Protein AF-A0A2G9XXS4-F1 (afdb_monomer_lite)

pLDDT: mean 94.51, std 3.35, range [77.94, 98.19]

Structure (mmCIF, N/CA/C/O backbone):
data_AF-A0A2G9XXS4-F1
#
_entry.id   AF-A0A2G9XXS4-F1
#
loop_
_atom_site.group_PDB
_atom_site.id
_atom_site.type_symbol
_atom_site.label_atom_id
_atom_site.label_alt_id
_atom_site.label_comp_id
_atom_site.label_asym_id
_atom_site.label_entity_id
_atom_site.label_seq_id
_atom_s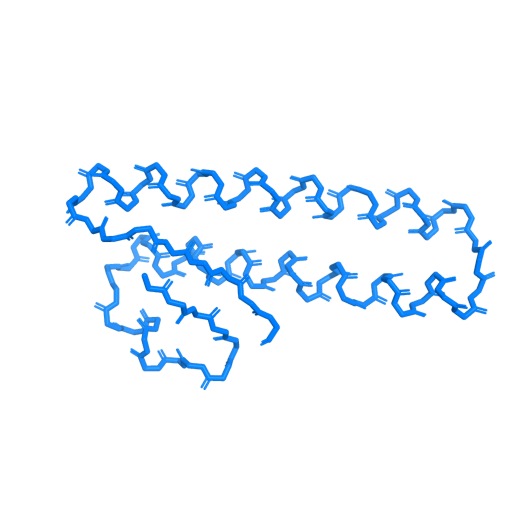ite.pdbx_PDB_ins_code
_atom_site.Cartn_x
_atom_site.Cartn_y
_atom_site.Cartn_z
_atom_site.occupancy
_atom_site.B_iso_or_equiv
_atom_site.auth_seq_id
_atom_site.auth_comp_id
_atom_site.auth_asym_id
_atom_site.auth_atom_id
_atom_site.pdbx_PDB_model_num
ATOM 1 N N . MET A 1 1 ? -6.171 -8.257 9.424 1.00 89.12 1 MET A N 1
ATOM 2 C CA . MET A 1 1 ? -7.038 -8.285 8.218 1.00 89.12 1 MET A CA 1
ATOM 3 C C . MET A 1 1 ? -6.256 -8.154 6.900 1.00 89.12 1 MET A C 1
ATOM 5 O O . MET A 1 1 ? -5.423 -7.265 6.780 1.00 89.12 1 MET A O 1
ATOM 9 N N . ILE A 1 2 ? -6.532 -9.006 5.900 1.00 90.44 2 ILE A N 1
ATOM 10 C CA . ILE A 1 2 ? -5.983 -8.894 4.528 1.00 90.44 2 ILE A CA 1
ATOM 11 C C . ILE A 1 2 ? -7.005 -8.192 3.623 1.00 90.44 2 ILE A C 1
ATOM 13 O O . ILE A 1 2 ? -8.166 -8.621 3.584 1.00 90.44 2 ILE A O 1
ATOM 17 N N . ILE A 1 3 ? -6.562 -7.153 2.910 1.00 91.25 3 ILE A N 1
ATOM 18 C CA . ILE A 1 3 ? -7.368 -6.332 1.993 1.00 91.25 3 ILE A CA 1
ATOM 19 C C . ILE A 1 3 ? -6.678 -6.247 0.627 1.00 91.25 3 ILE A C 1
ATOM 21 O O . ILE A 1 3 ? -5.470 -6.019 0.559 1.00 91.25 3 ILE A O 1
ATOM 25 N N . SER A 1 4 ? -7.464 -6.376 -0.439 1.00 89.94 4 SER A N 1
ATOM 26 C CA . SER A 1 4 ? -7.066 -6.086 -1.822 1.00 89.94 4 SER A CA 1
ATOM 27 C C . SER A 1 4 ? -8.100 -5.185 -2.501 1.00 89.94 4 SER A C 1
ATOM 29 O O . SER A 1 4 ? -9.139 -4.857 -1.916 1.00 89.94 4 SER A O 1
ATOM 31 N N . GLU A 1 5 ? -7.837 -4.797 -3.750 1.00 83.44 5 GLU A N 1
ATOM 32 C CA . GLU A 1 5 ? -8.801 -4.052 -4.573 1.00 83.44 5 GLU A CA 1
ATOM 33 C C . GLU A 1 5 ? -10.100 -4.837 -4.843 1.00 83.44 5 GLU A C 1
ATOM 35 O O . GLU A 1 5 ? -11.138 -4.241 -5.119 1.00 83.44 5 GLU A O 1
ATOM 40 N N . PHE A 1 6 ? -10.069 -6.163 -4.675 1.00 87.06 6 PHE A N 1
ATOM 41 C CA . PHE A 1 6 ? -11.205 -7.067 -4.877 1.00 87.06 6 PHE A CA 1
ATOM 42 C C . PHE A 1 6 ? -12.019 -7.341 -3.608 1.00 87.06 6 PHE A C 1
ATOM 44 O O . PHE A 1 6 ? -12.930 -8.166 -3.634 1.00 87.06 6 PHE A O 1
ATOM 51 N N . THR A 1 7 ? -11.707 -6.675 -2.495 1.00 89.75 7 THR A N 1
ATOM 52 C CA . THR A 1 7 ? -12.454 -6.818 -1.234 1.00 89.75 7 THR A CA 1
ATOM 53 C C . THR A 1 7 ? -13.055 -5.487 -0.772 1.00 89.75 7 THR A C 1
ATOM 55 O O . THR A 1 7 ? -12.698 -5.009 0.311 1.00 89.75 7 THR A O 1
ATOM 58 N N . PRO A 1 8 ? -13.912 -4.831 -1.581 1.00 89.94 8 PRO A N 1
ATOM 59 C CA . PRO A 1 8 ? -14.494 -3.534 -1.232 1.00 89.94 8 PRO A CA 1
ATOM 60 C C . PRO A 1 8 ? -15.363 -3.608 0.030 1.00 89.94 8 PRO A C 1
ATOM 62 O O . PRO A 1 8 ? -15.332 -2.691 0.842 1.00 89.94 8 PRO A O 1
ATOM 65 N N . ASP A 1 9 ? -16.031 -4.738 0.258 1.00 93.00 9 ASP A N 1
ATOM 66 C CA . ASP A 1 9 ? -16.818 -5.047 1.454 1.00 93.00 9 ASP A CA 1
ATOM 67 C C . ASP A 1 9 ? -15.991 -4.915 2.745 1.00 93.00 9 ASP A C 1
ATOM 69 O O . ASP A 1 9 ? -16.416 -4.292 3.723 1.00 93.00 9 ASP A O 1
ATOM 73 N N . LYS A 1 10 ? -14.753 -5.425 2.736 1.00 92.38 10 LYS A N 1
ATOM 74 C CA . LYS A 1 10 ? -13.836 -5.292 3.875 1.00 92.38 10 LYS A CA 1
ATOM 75 C C . LYS A 1 10 ? -13.438 -3.844 4.101 1.00 92.38 10 LYS A C 1
ATOM 77 O O . LYS A 1 10 ? -13.304 -3.433 5.250 1.00 92.38 10 LYS A O 1
ATOM 82 N N . ILE A 1 11 ? -13.258 -3.073 3.031 1.00 92.88 11 ILE A N 1
ATOM 83 C CA . ILE A 1 11 ? -12.927 -1.649 3.130 1.00 92.88 11 ILE A CA 1
ATOM 84 C C . ILE A 1 11 ? -14.111 -0.899 3.740 1.00 92.88 11 ILE A C 1
ATOM 86 O O . ILE A 1 11 ? -13.930 -0.180 4.717 1.00 92.88 11 ILE A O 1
ATOM 90 N N . GLU A 1 12 ? -15.320 -1.112 3.229 1.00 93.00 12 GLU A N 1
ATOM 91 C CA . GLU A 1 12 ? -16.545 -0.451 3.692 1.00 93.00 12 GLU A CA 1
ATOM 92 C C . GLU A 1 12 ? -16.857 -0.730 5.168 1.00 93.00 12 GLU A C 1
ATOM 94 O O . GLU A 1 12 ? -17.380 0.145 5.859 1.00 93.00 12 GLU A O 1
ATOM 99 N N . SER A 1 13 ? -16.455 -1.896 5.683 1.00 93.50 13 SER A N 1
ATOM 100 C CA . SER A 1 13 ? -16.600 -2.246 7.102 1.00 93.50 13 SER A CA 1
ATOM 101 C C . SER A 1 13 ? -15.714 -1.428 8.059 1.00 93.50 13 SER A C 1
ATOM 103 O O . SER A 1 13 ? -15.944 -1.417 9.270 1.00 93.50 13 SER A O 1
ATOM 105 N N . LEU A 1 14 ? -14.692 -0.735 7.546 1.00 94.56 14 LEU A N 1
ATOM 106 C CA . LEU A 1 14 ? -13.744 0.030 8.358 1.00 94.56 14 LEU A CA 1
ATOM 107 C C . LEU A 1 14 ? -14.258 1.444 8.658 1.00 94.56 14 LEU A C 1
ATOM 109 O O . LEU A 1 14 ? -15.030 2.008 7.885 1.00 94.56 14 LEU A O 1
ATOM 113 N N . PRO A 1 15 ? -13.763 2.104 9.720 1.00 95.75 15 PRO A N 1
ATOM 114 C CA . PRO A 1 15 ? -14.029 3.522 9.941 1.00 95.75 15 PRO A CA 1
ATOM 115 C C . PRO A 1 15 ? -13.579 4.389 8.757 1.00 95.75 15 PRO A C 1
ATOM 117 O O . PRO A 1 15 ? -12.519 4.153 8.178 1.00 95.75 15 PRO A O 1
ATOM 120 N N . THR A 1 16 ? -14.327 5.448 8.436 1.00 95.44 16 THR A N 1
ATOM 121 C CA . THR A 1 16 ? -14.086 6.306 7.258 1.00 95.44 16 THR A CA 1
ATOM 122 C C . THR A 1 16 ? -12.661 6.865 7.166 1.00 95.44 16 THR A C 1
ATOM 124 O O . THR A 1 16 ? -12.115 7.025 6.075 1.00 95.44 16 THR A O 1
ATOM 127 N N . ASP A 1 17 ? -12.025 7.180 8.294 1.00 94.12 17 ASP A N 1
ATOM 128 C CA . ASP A 1 17 ? -10.637 7.642 8.305 1.00 94.12 17 ASP A CA 1
ATOM 129 C C . ASP A 1 17 ? -9.645 6.529 7.942 1.00 94.12 17 ASP A C 1
ATOM 131 O O . ASP A 1 17 ? -8.665 6.805 7.256 1.00 94.12 17 ASP A O 1
ATOM 135 N N . ILE A 1 18 ? -9.920 5.281 8.331 1.00 96.38 18 ILE A N 1
ATOM 136 C CA . ILE A 1 18 ? -9.143 4.106 7.919 1.00 96.38 18 ILE A CA 1
ATOM 137 C C . ILE A 1 18 ? -9.381 3.800 6.440 1.00 96.38 18 ILE A C 1
ATOM 139 O O . ILE A 1 18 ? -8.410 3.586 5.718 1.00 96.38 18 ILE A O 1
ATOM 143 N N . GLN A 1 19 ? -10.629 3.860 5.962 1.00 95.56 19 GLN A N 1
ATOM 144 C CA . GLN A 1 19 ? -10.961 3.642 4.547 1.00 95.56 19 GLN A CA 1
ATOM 145 C C . GLN A 1 19 ? -10.115 4.522 3.622 1.00 95.56 19 GLN A C 1
ATOM 147 O O . GLN A 1 19 ? -9.522 4.038 2.662 1.00 95.56 19 GLN A O 1
ATOM 152 N N . LYS A 1 20 ? -9.987 5.815 3.946 1.00 95.88 20 LYS A N 1
ATOM 153 C CA . LYS A 1 20 ? -9.160 6.758 3.174 1.00 95.88 20 LYS A CA 1
ATOM 154 C C . LYS A 1 20 ? -7.691 6.333 3.109 1.00 95.88 20 LYS A C 1
ATOM 156 O O . LYS A 1 20 ? -7.058 6.470 2.063 1.00 95.88 20 LYS A O 1
ATOM 161 N N . LEU A 1 21 ? -7.144 5.827 4.214 1.00 96.81 21 LEU A N 1
ATOM 162 C CA . LEU A 1 21 ? -5.763 5.343 4.271 1.00 96.81 21 LEU A CA 1
ATOM 163 C C . LEU A 1 21 ? -5.593 4.044 3.476 1.00 96.81 21 LEU A C 1
ATOM 165 O O . LEU A 1 21 ? -4.592 3.897 2.780 1.00 96.81 21 LEU A O 1
ATOM 169 N N . VAL A 1 22 ? -6.576 3.142 3.534 1.00 96.50 22 VAL A N 1
ATOM 170 C CA . VAL A 1 22 ? -6.603 1.902 2.746 1.00 96.50 22 VAL A CA 1
ATOM 171 C C . VAL A 1 22 ? -6.632 2.210 1.253 1.00 96.50 22 VAL A C 1
ATOM 173 O O . VAL A 1 22 ? -5.768 1.727 0.528 1.00 96.50 22 VAL A O 1
ATOM 176 N N . TRP A 1 23 ? -7.532 3.086 0.795 1.00 95.69 23 TRP A N 1
ATOM 177 C CA . TRP A 1 23 ? -7.587 3.506 -0.609 1.00 95.69 23 TRP A CA 1
ATOM 178 C C . TRP A 1 23 ? -6.279 4.139 -1.083 1.00 95.69 23 TRP A C 1
ATOM 180 O O . TRP A 1 23 ? -5.806 3.861 -2.184 1.00 95.69 23 TRP A O 1
ATOM 190 N N . ARG A 1 24 ? -5.642 4.951 -0.234 1.00 96.25 24 ARG A N 1
ATOM 191 C CA . ARG A 1 24 ? -4.341 5.544 -0.554 1.00 96.25 24 ARG A CA 1
ATOM 192 C C . ARG A 1 24 ? -3.219 4.503 -0.611 1.00 96.25 24 ARG A C 1
ATOM 194 O O . ARG A 1 24 ? -2.342 4.609 -1.465 1.00 96.25 24 ARG A O 1
ATOM 201 N N . ALA A 1 25 ? -3.244 3.496 0.259 1.00 96.94 25 ALA A N 1
ATOM 202 C CA . ALA A 1 25 ? -2.294 2.389 0.222 1.00 96.94 25 ALA A CA 1
ATOM 203 C C . ALA A 1 25 ? -2.490 1.511 -1.027 1.00 96.94 25 ALA A C 1
ATOM 205 O O . ALA A 1 25 ? -1.502 1.174 -1.676 1.00 96.94 25 ALA A O 1
ATOM 206 N N . LEU A 1 26 ? -3.740 1.217 -1.405 1.00 96.06 26 LEU A N 1
ATOM 207 C CA . LEU A 1 26 ? -4.083 0.513 -2.646 1.00 96.06 2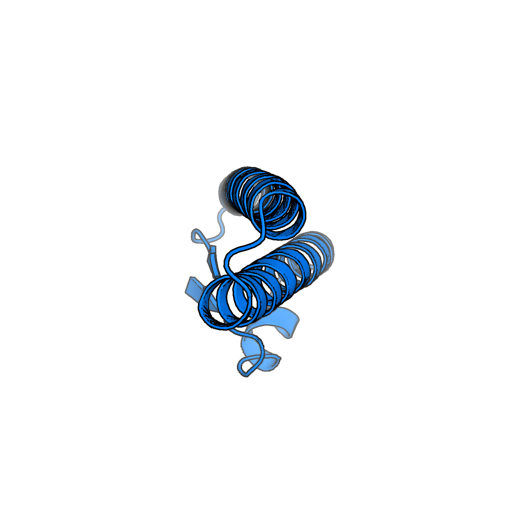6 LEU A CA 1
ATOM 208 C C . LEU A 1 26 ? -3.598 1.278 -3.881 1.00 96.06 26 LEU A C 1
ATOM 210 O O . LEU A 1 26 ? -3.000 0.684 -4.772 1.00 96.06 26 LEU A O 1
ATOM 214 N N . PHE A 1 27 ? -3.752 2.605 -3.901 1.00 96.12 27 PHE A N 1
ATOM 215 C CA . PHE A 1 27 ? -3.189 3.436 -4.965 1.00 96.12 27 PHE A CA 1
ATOM 216 C C . PHE A 1 27 ? -1.664 3.290 -5.070 1.00 96.12 27 PHE A C 1
ATOM 218 O O . PHE A 1 27 ? -1.141 3.056 -6.155 1.00 96.12 27 PHE A O 1
ATOM 225 N N . TYR A 1 28 ? -0.920 3.394 -3.964 1.00 97.00 28 TYR A N 1
ATOM 226 C CA . TYR A 1 28 ? 0.535 3.217 -4.033 1.00 97.00 28 TYR A CA 1
ATOM 227 C C . TYR A 1 28 ? 0.927 1.797 -4.454 1.00 97.00 28 TYR A C 1
ATOM 229 O O . TYR A 1 28 ? 1.868 1.645 -5.231 1.00 97.00 28 TYR A O 1
ATOM 237 N N . LYS A 1 29 ? 0.187 0.773 -4.011 1.00 96.44 29 LYS A N 1
ATOM 238 C CA . LYS A 1 29 ? 0.392 -0.613 -4.444 1.00 96.44 29 LYS A CA 1
ATOM 239 C C . LYS A 1 29 ? 0.188 -0.773 -5.951 1.00 96.44 29 LYS A C 1
ATOM 241 O O . LYS A 1 29 ? 1.053 -1.348 -6.604 1.00 96.44 29 LYS A O 1
ATOM 246 N N . SER A 1 30 ? -0.870 -0.191 -6.520 1.00 95.75 30 SER A N 1
ATOM 247 C CA . SER A 1 30 ? -1.118 -0.261 -7.965 1.00 95.75 30 SER A CA 1
ATOM 248 C C . SER A 1 30 ? -0.034 0.452 -8.776 1.00 95.75 30 SER A C 1
ATOM 250 O O . SER A 1 30 ? 0.388 -0.055 -9.815 1.00 95.75 30 SER A O 1
ATOM 252 N N . GLN A 1 31 ? 0.498 1.574 -8.275 1.00 97.12 31 GLN A N 1
ATOM 253 C CA . GLN A 1 31 ? 1.650 2.240 -8.892 1.00 97.12 31 GLN A CA 1
ATOM 254 C C . GLN A 1 31 ? 2.911 1.369 -8.839 1.00 97.12 31 GLN A C 1
ATOM 256 O O . GLN A 1 31 ? 3.597 1.254 -9.851 1.00 97.12 31 GLN A O 1
ATOM 261 N N . VAL A 1 32 ? 3.207 0.719 -7.705 1.00 97.00 32 VAL A N 1
ATOM 262 C CA . VAL A 1 32 ? 4.327 -0.236 -7.607 1.00 97.00 32 VAL A CA 1
ATOM 263 C C . VAL A 1 32 ? 4.173 -1.334 -8.657 1.00 97.00 32 VAL A C 1
ATOM 265 O O . VAL A 1 32 ? 5.076 -1.515 -9.469 1.00 97.00 32 VAL A O 1
ATOM 268 N N . THR A 1 33 ? 3.015 -1.992 -8.712 1.00 96.06 33 THR A N 1
ATOM 269 C CA . THR A 1 33 ? 2.753 -3.083 -9.661 1.00 96.06 33 THR A CA 1
ATOM 270 C C . THR A 1 33 ? 2.867 -2.617 -11.121 1.00 96.06 33 THR A C 1
ATOM 272 O O . THR A 1 33 ? 3.419 -3.329 -11.961 1.00 96.06 33 THR A O 1
ATOM 275 N N . MET A 1 34 ? 2.407 -1.403 -11.441 1.00 96.38 34 MET A N 1
ATOM 276 C CA . MET A 1 34 ? 2.554 -0.811 -12.775 1.00 96.38 34 MET A CA 1
ATOM 277 C C . MET A 1 34 ? 4.028 -0.576 -13.139 1.00 96.38 34 MET A C 1
ATOM 279 O O . MET A 1 34 ? 4.480 -1.042 -14.185 1.00 96.38 34 MET A O 1
ATOM 283 N N . TYR A 1 35 ? 4.798 0.096 -12.277 1.00 96.94 35 TYR A N 1
ATOM 284 C CA . TYR A 1 35 ? 6.203 0.406 -12.556 1.00 96.94 35 TYR A CA 1
ATOM 285 C C . TYR A 1 35 ? 7.112 -0.832 -12.517 1.00 96.94 35 TYR A C 1
ATOM 287 O O . TYR A 1 35 ? 8.102 -0.869 -13.242 1.00 96.94 35 TYR A O 1
ATOM 295 N N . GLU A 1 36 ? 6.778 -1.870 -11.743 1.00 96.19 36 GLU A N 1
ATOM 296 C CA . GLU A 1 36 ? 7.467 -3.169 -11.806 1.00 96.19 36 GLU A CA 1
ATOM 297 C C . GLU A 1 36 ? 7.311 -3.813 -13.183 1.00 96.19 36 GLU A C 1
ATOM 299 O O . GLU A 1 36 ? 8.299 -4.260 -13.769 1.00 96.19 36 GLU A O 1
ATOM 304 N N . ARG A 1 37 ? 6.089 -3.807 -13.734 1.00 96.12 37 ARG A N 1
ATOM 305 C CA . ARG A 1 37 ? 5.820 -4.312 -15.088 1.00 96.12 37 ARG A CA 1
ATOM 306 C C . ARG A 1 37 ? 6.554 -3.490 -16.143 1.00 96.12 37 ARG A C 1
ATOM 308 O O . ARG A 1 37 ? 7.192 -4.061 -17.024 1.00 96.12 37 ARG A O 1
ATOM 315 N N . GLU A 1 38 ? 6.510 -2.162 -16.047 1.00 96.00 38 GLU A N 1
ATOM 316 C CA . GLU A 1 38 ? 7.231 -1.290 -16.980 1.00 96.00 38 GLU A CA 1
ATOM 317 C C . GLU A 1 38 ? 8.749 -1.493 -16.914 1.00 96.00 38 GLU A C 1
ATOM 319 O O . GLU A 1 38 ? 9.407 -1.560 -17.956 1.00 96.00 38 GLU A O 1
ATOM 324 N N . TYR A 1 39 ? 9.311 -1.632 -15.710 1.00 95.25 39 TYR A N 1
ATOM 325 C CA . TYR A 1 39 ? 10.743 -1.847 -15.524 1.00 95.25 39 TYR A CA 1
ATOM 326 C C . TYR A 1 39 ? 11.183 -3.213 -16.052 1.00 95.25 39 TYR A C 1
ATOM 328 O O . TYR A 1 39 ? 12.212 -3.301 -16.717 1.00 95.25 39 TYR A O 1
ATOM 336 N N . ALA A 1 40 ? 10.387 -4.265 -15.837 1.00 94.50 40 ALA A N 1
ATOM 337 C CA . ALA A 1 40 ? 10.670 -5.592 -16.379 1.00 94.50 40 ALA A CA 1
ATOM 338 C C . ALA A 1 40 ? 10.771 -5.587 -17.916 1.00 94.50 40 ALA A C 1
ATOM 340 O O . ALA A 1 40 ? 11.593 -6.310 -18.480 1.00 94.50 40 ALA A O 1
ATOM 341 N N . LEU A 1 41 ? 9.972 -4.746 -18.582 1.00 94.50 41 LEU A N 1
ATOM 342 C CA . LEU A 1 41 ? 9.957 -4.613 -20.039 1.00 94.50 41 LEU A CA 1
ATOM 343 C C . LEU A 1 41 ? 11.074 -3.709 -20.574 1.00 94.50 41 LEU A C 1
ATOM 345 O O . LEU A 1 41 ? 11.697 -4.038 -21.579 1.00 94.50 41 LEU A O 1
ATOM 349 N N . ARG A 1 42 ? 11.301 -2.552 -19.942 1.00 93.56 42 ARG A N 1
ATOM 350 C CA . ARG A 1 42 ? 12.162 -1.490 -20.493 1.00 93.56 42 ARG A CA 1
ATOM 351 C C . ARG A 1 42 ? 13.551 -1.421 -19.865 1.00 93.56 42 ARG A C 1
ATOM 353 O O . ARG A 1 42 ? 14.469 -0.959 -20.529 1.00 93.56 42 ARG A O 1
ATOM 360 N N . LYS A 1 43 ? 13.698 -1.859 -18.610 1.00 90.38 43 LYS A N 1
ATOM 361 C CA . LYS A 1 43 ? 14.930 -1.773 -17.802 1.00 90.38 43 LYS A CA 1
ATOM 362 C C . LYS A 1 43 ? 15.561 -0.372 -17.792 1.00 90.38 43 LYS A C 1
ATOM 364 O O . LYS A 1 43 ? 16.772 -0.228 -17.889 1.00 90.38 43 LYS A O 1
ATOM 369 N N . ASP A 1 44 ? 14.717 0.651 -17.691 1.00 94.19 44 ASP A N 1
ATOM 370 C CA . ASP A 1 44 ? 15.116 2.061 -17.689 1.00 94.19 44 ASP A CA 1
ATOM 371 C C . ASP A 1 44 ? 15.333 2.589 -16.260 1.00 94.19 44 ASP A C 1
ATOM 373 O O . ASP A 1 44 ? 14.527 2.329 -15.360 1.00 94.19 44 ASP A O 1
ATOM 377 N N . ASP A 1 45 ? 16.397 3.370 -16.062 1.00 94.38 45 ASP A N 1
ATOM 378 C CA . ASP A 1 45 ? 16.787 3.894 -14.747 1.00 94.38 45 ASP A CA 1
ATOM 379 C C . ASP A 1 45 ? 15.765 4.886 -14.170 1.00 94.38 45 ASP A C 1
ATOM 381 O O . ASP A 1 45 ? 15.510 4.884 -12.965 1.00 94.38 45 ASP A O 1
ATOM 385 N N . LYS A 1 46 ? 15.092 5.693 -15.004 1.00 95.06 46 LYS A N 1
ATOM 386 C CA . LYS A 1 46 ? 14.060 6.630 -14.519 1.00 95.06 46 LYS A CA 1
ATOM 387 C C . LYS A 1 46 ? 12.824 5.881 -14.030 1.00 95.06 46 LYS A C 1
ATOM 389 O O . LYS A 1 46 ? 12.182 6.304 -13.065 1.00 95.06 46 LYS A O 1
ATOM 394 N N . ILE A 1 47 ? 12.474 4.778 -14.690 1.00 94.62 47 ILE A N 1
ATOM 395 C CA . ILE A 1 47 ? 11.399 3.879 -14.250 1.00 94.62 47 ILE A CA 1
ATOM 396 C C . ILE A 1 47 ? 11.784 3.223 -12.920 1.00 94.62 47 ILE A C 1
ATOM 398 O O . ILE A 1 47 ? 10.960 3.187 -12.006 1.00 94.62 47 ILE A O 1
ATOM 402 N N . PHE A 1 48 ? 13.038 2.786 -12.769 1.00 95.56 48 PHE A N 1
ATOM 403 C CA . PHE A 1 48 ? 13.540 2.229 -11.512 1.00 95.56 48 PHE A CA 1
ATOM 404 C C . PHE A 1 48 ? 13.488 3.234 -10.351 1.00 95.56 48 PHE A C 1
ATOM 406 O O . PHE A 1 48 ? 13.017 2.907 -9.260 1.00 95.56 48 PHE A O 1
ATOM 413 N N . GLU A 1 49 ? 13.898 4.484 -10.579 1.00 96.69 49 GLU A N 1
ATOM 414 C CA . GLU A 1 49 ? 13.792 5.544 -9.571 1.00 96.69 49 GLU A CA 1
ATOM 415 C C . GLU A 1 49 ? 12.342 5.792 -9.140 1.00 96.69 49 GLU A C 1
ATOM 417 O O . GLU A 1 49 ? 12.054 5.915 -7.946 1.00 96.69 49 GLU A O 1
ATOM 422 N N . LYS A 1 50 ? 11.407 5.854 -10.098 1.00 96.50 50 LYS A N 1
ATOM 423 C CA . LYS A 1 50 ? 9.976 5.998 -9.793 1.00 96.50 50 LYS A CA 1
ATOM 424 C C . LYS A 1 50 ? 9.445 4.800 -9.015 1.00 96.50 50 LYS A C 1
ATOM 426 O O . LYS A 1 50 ? 8.751 4.998 -8.019 1.00 96.50 50 LYS A O 1
ATOM 431 N N . LEU A 1 51 ? 9.801 3.583 -9.421 1.00 97.56 51 LEU A N 1
ATOM 432 C CA . LEU A 1 51 ? 9.434 2.362 -8.712 1.00 97.56 51 LEU A CA 1
ATOM 433 C C . LEU A 1 51 ? 9.870 2.424 -7.242 1.00 97.56 51 LEU A C 1
ATOM 435 O O . LEU A 1 51 ? 9.057 2.185 -6.349 1.00 97.56 51 LEU A O 1
ATOM 439 N N . ASN A 1 52 ? 11.121 2.807 -6.974 1.00 97.69 52 ASN A N 1
ATOM 440 C CA . ASN A 1 52 ? 11.625 2.924 -5.605 1.00 97.69 52 ASN A CA 1
ATOM 441 C C . ASN A 1 52 ? 10.869 3.984 -4.793 1.00 97.69 52 ASN A C 1
ATOM 443 O O . ASN A 1 52 ? 10.492 3.710 -3.653 1.00 97.69 52 ASN A O 1
ATOM 447 N N . LYS A 1 53 ? 10.550 5.140 -5.392 1.00 97.81 53 LYS A N 1
ATOM 448 C CA . LYS A 1 53 ? 9.720 6.172 -4.743 1.00 97.81 53 LYS A CA 1
ATOM 449 C C . LYS A 1 53 ? 8.347 5.634 -4.340 1.00 97.81 53 LYS A C 1
ATOM 451 O O . LYS A 1 53 ? 7.893 5.881 -3.224 1.00 97.81 53 LYS A O 1
ATOM 456 N N . TYR A 1 54 ? 7.683 4.880 -5.217 1.00 98.06 54 TYR A N 1
ATOM 457 C CA . TYR A 1 54 ? 6.374 4.301 -4.903 1.00 98.06 54 TYR A CA 1
ATOM 458 C C . TYR A 1 54 ? 6.453 3.163 -3.883 1.00 98.06 54 TYR A C 1
ATOM 460 O O . TYR A 1 54 ? 5.571 3.067 -3.031 1.00 98.06 54 TYR A O 1
ATOM 468 N N . ARG A 1 55 ? 7.517 2.348 -3.900 1.00 97.88 55 ARG A N 1
ATOM 469 C CA . ARG A 1 55 ? 7.761 1.320 -2.873 1.00 97.88 55 ARG A CA 1
ATOM 470 C C . ARG A 1 55 ? 7.933 1.938 -1.489 1.00 97.88 55 ARG A C 1
ATOM 472 O O . ARG A 1 55 ? 7.323 1.468 -0.530 1.00 97.88 55 ARG A O 1
ATOM 479 N N . GLU A 1 56 ? 8.714 3.009 -1.387 1.00 98.19 56 GLU A N 1
ATOM 480 C CA . GLU A 1 56 ? 8.905 3.735 -0.131 1.00 98.19 56 GLU A CA 1
ATOM 481 C C . GLU A 1 56 ? 7.599 4.386 0.344 1.00 98.19 56 GLU A C 1
ATOM 483 O O . GLU A 1 56 ? 7.199 4.214 1.497 1.00 98.19 56 GLU A O 1
ATOM 488 N N . ALA A 1 57 ? 6.876 5.060 -0.558 1.00 97.81 57 ALA A N 1
ATOM 489 C CA . ALA A 1 57 ? 5.578 5.652 -0.246 1.00 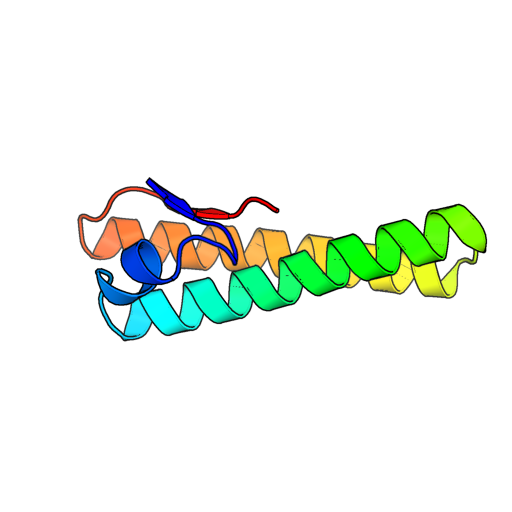97.81 57 ALA A CA 1
ATOM 490 C C . ALA A 1 57 ? 4.564 4.601 0.235 1.00 97.81 57 ALA A C 1
ATOM 492 O O . ALA A 1 57 ? 3.861 4.835 1.219 1.00 97.81 57 ALA A O 1
ATOM 493 N N . PHE A 1 58 ? 4.515 3.431 -0.409 1.00 97.81 58 PHE A N 1
ATOM 494 C CA . PHE A 1 58 ? 3.652 2.324 -0.003 1.00 97.81 58 PHE A CA 1
ATOM 495 C C . PHE A 1 58 ? 4.012 1.798 1.389 1.00 97.81 58 PHE A C 1
ATOM 497 O O . PHE A 1 58 ? 3.125 1.657 2.231 1.00 97.81 58 PHE A O 1
ATOM 504 N N . LYS A 1 59 ? 5.303 1.571 1.662 1.00 97.25 59 LYS A N 1
ATOM 505 C CA . LYS A 1 59 ? 5.780 1.124 2.978 1.00 97.25 59 LYS A CA 1
ATOM 506 C C . LYS A 1 59 ? 5.403 2.122 4.077 1.00 97.25 59 LYS A C 1
ATOM 508 O O . LYS A 1 59 ? 4.789 1.737 5.070 1.00 97.25 59 LYS A O 1
ATOM 513 N N . ASN A 1 60 ? 5.688 3.407 3.866 1.00 97.88 60 ASN A N 1
ATOM 514 C CA . ASN A 1 60 ? 5.337 4.468 4.812 1.00 97.88 60 ASN A CA 1
ATOM 515 C C . ASN A 1 60 ? 3.818 4.534 5.039 1.00 97.88 60 ASN A C 1
ATOM 517 O O . ASN A 1 60 ? 3.354 4.699 6.169 1.00 97.88 60 ASN A O 1
ATOM 521 N N . MET A 1 61 ? 3.028 4.352 3.977 1.00 97.12 61 MET A N 1
ATOM 522 C CA . MET A 1 61 ? 1.572 4.330 4.075 1.00 97.12 61 MET A CA 1
ATOM 523 C C . MET A 1 61 ? 1.066 3.117 4.872 1.00 97.12 61 MET A C 1
ATOM 525 O O . MET A 1 61 ? 0.182 3.278 5.714 1.00 97.12 61 MET A O 1
ATOM 529 N N . GLN A 1 62 ? 1.641 1.924 4.682 1.00 95.69 62 GLN A N 1
ATOM 530 C CA . GLN A 1 62 ? 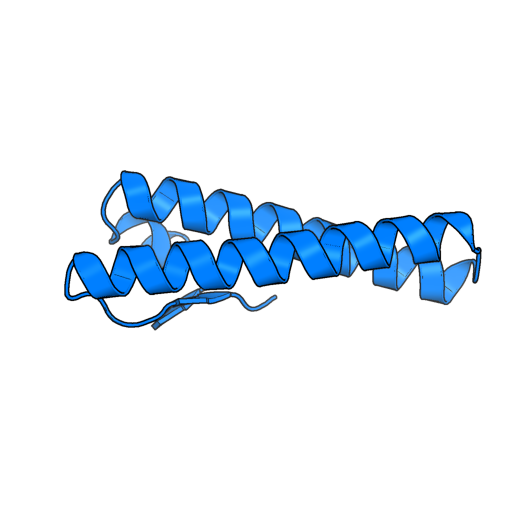1.302 0.753 5.499 1.00 95.69 62 GLN A CA 1
ATOM 531 C C . GLN A 1 62 ? 1.615 0.976 6.983 1.00 95.69 62 GLN A C 1
ATOM 533 O O . GLN A 1 62 ? 0.810 0.622 7.845 1.00 95.69 62 GLN A O 1
ATOM 538 N N . GLU A 1 63 ? 2.744 1.606 7.309 1.00 96.56 63 GLU A N 1
ATOM 539 C CA . GLU A 1 63 ? 3.087 1.916 8.699 1.00 96.56 63 GLU A CA 1
ATOM 540 C C . GLU A 1 63 ? 2.100 2.903 9.336 1.00 96.56 63 GLU A C 1
ATOM 542 O O . GLU A 1 63 ? 1.648 2.687 10.464 1.00 96.56 63 GLU A O 1
ATOM 547 N N . ILE A 1 64 ? 1.729 3.971 8.620 1.00 96.94 64 ILE A N 1
ATOM 548 C CA . ILE A 1 64 ? 0.728 4.946 9.082 1.00 96.94 64 ILE A CA 1
ATOM 549 C C . ILE A 1 64 ? -0.628 4.263 9.286 1.00 96.94 64 ILE A C 1
ATOM 551 O O . ILE A 1 64 ? -1.268 4.468 10.321 1.00 96.94 64 ILE A O 1
ATOM 555 N N . LEU A 1 65 ? -1.051 3.431 8.330 1.00 96.81 65 LEU A N 1
ATOM 556 C CA . LEU A 1 65 ? -2.298 2.674 8.399 1.00 96.81 65 LEU A CA 1
ATOM 557 C C . LEU A 1 65 ? -2.324 1.769 9.635 1.00 96.81 65 LEU A C 1
ATOM 559 O O . LEU A 1 65 ? -3.266 1.838 10.422 1.00 96.81 65 LEU A O 1
ATOM 563 N N . ASN A 1 66 ? -1.271 0.983 9.856 1.00 95.50 66 ASN A N 1
ATOM 564 C CA . ASN A 1 66 ? -1.191 0.058 10.986 1.00 95.50 66 ASN A CA 1
ATOM 565 C C . ASN A 1 66 ? -1.122 0.782 12.335 1.00 95.50 66 ASN A C 1
ATOM 567 O O . ASN A 1 66 ? -1.787 0.368 13.287 1.00 95.50 66 ASN A O 1
ATOM 571 N N . LYS A 1 67 ? -0.403 1.910 12.423 1.00 96.50 67 LYS A N 1
ATOM 572 C CA . LYS A 1 67 ? -0.415 2.773 13.617 1.00 96.50 67 LYS A CA 1
ATOM 573 C C . LYS A 1 67 ? -1.818 3.306 13.909 1.00 96.50 67 LYS A C 1
ATOM 575 O O . LYS A 1 67 ? -2.242 3.303 15.065 1.00 96.50 67 LYS A O 1
ATOM 580 N N . LYS A 1 68 ? -2.548 3.736 12.874 1.00 96.12 68 LYS A N 1
ATOM 581 C CA . LYS A 1 68 ? -3.916 4.250 13.011 1.00 96.12 68 LYS A CA 1
ATOM 582 C C . LYS A 1 68 ? -4.920 3.151 13.375 1.00 96.12 68 LYS A C 1
ATOM 584 O O . LYS A 1 68 ? -5.805 3.399 14.185 1.00 96.12 68 LYS A O 1
ATOM 589 N N . CYS A 1 69 ? -4.764 1.943 12.837 1.00 95.12 69 CYS A N 1
ATOM 590 C CA . CYS A 1 69 ? -5.573 0.788 13.230 1.00 95.12 69 CYS A CA 1
ATOM 591 C C . CYS A 1 69 ? -5.342 0.447 14.707 1.00 95.12 69 CYS A C 1
ATOM 593 O O . CYS A 1 69 ? -6.297 0.374 15.479 1.00 95.12 69 CYS A O 1
ATOM 595 N N . LYS A 1 70 ? -4.073 0.368 15.131 1.00 95.00 70 LYS A N 1
ATOM 596 C CA . LYS A 1 70 ? -3.703 0.078 16.521 1.00 95.00 70 LYS A CA 1
ATOM 597 C C . LYS A 1 70 ? -4.268 1.102 17.507 1.00 95.00 70 LYS A C 1
ATOM 599 O O . LYS A 1 70 ? -4.786 0.709 18.546 1.00 95.00 70 LYS A O 1
ATOM 604 N N . SER A 1 71 ? -4.216 2.400 17.192 1.00 96.06 71 SER A N 1
ATOM 605 C CA . SER A 1 71 ? -4.777 3.438 18.075 1.00 96.06 71 SER A CA 1
ATOM 606 C C . SER A 1 71 ? -6.303 3.397 18.189 1.00 96.06 71 SER A C 1
ATOM 608 O O . SER A 1 71 ? -6.858 3.990 19.109 1.00 96.06 71 SER A O 1
ATOM 610 N N . LYS A 1 72 ? -6.975 2.676 17.287 1.00 94.50 72 LYS A N 1
ATOM 611 C CA . LYS A 1 72 ? -8.420 2.431 17.308 1.00 94.50 72 LYS A CA 1
ATOM 612 C C . LYS A 1 72 ? -8.809 1.044 17.826 1.00 94.50 72 LYS A C 1
ATOM 614 O O . LYS A 1 72 ? -9.988 0.714 17.799 1.00 94.50 72 LYS A O 1
ATOM 619 N N . GLY A 1 73 ? -7.8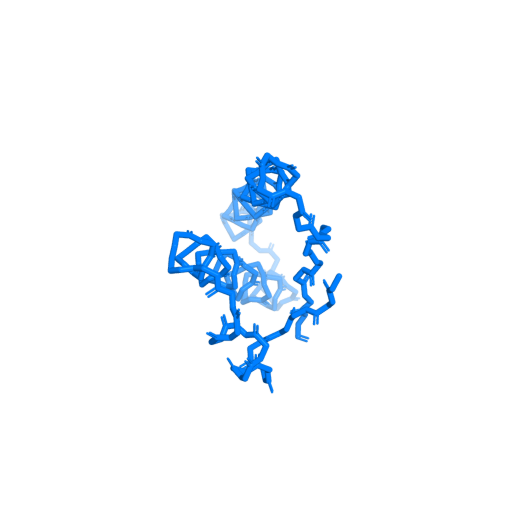46 0.233 18.273 1.00 93.62 73 GLY A N 1
ATOM 620 C CA . GLY A 1 73 ? -8.102 -1.146 18.700 1.00 93.62 73 GLY A CA 1
ATOM 621 C C . GLY A 1 73 ? -8.467 -2.095 17.552 1.00 93.62 73 GLY A C 1
ATOM 622 O O . GLY A 1 73 ? -9.054 -3.142 17.796 1.00 93.62 73 GLY A O 1
ATOM 623 N N . LEU A 1 74 ? -8.139 -1.732 16.308 1.00 93.00 74 LEU A N 1
ATOM 624 C CA . LEU A 1 74 ? -8.353 -2.569 15.129 1.00 93.00 74 LEU A CA 1
ATOM 625 C C . LEU A 1 74 ? -7.126 -3.443 14.854 1.00 93.00 74 LEU A C 1
ATOM 627 O O . LEU A 1 74 ? -5.987 -3.061 15.143 1.00 93.00 74 LEU A O 1
ATOM 631 N N . GLU A 1 75 ? -7.357 -4.593 14.225 1.00 91.06 75 GLU A N 1
ATOM 632 C CA . GLU A 1 75 ? -6.280 -5.421 13.688 1.00 91.06 75 GLU A CA 1
ATOM 633 C C . GLU A 1 75 ? -5.439 -4.664 12.652 1.00 91.06 75 GLU A C 1
ATOM 635 O O . GLU A 1 75 ? -5.926 -3.784 11.940 1.00 91.06 75 GLU A O 1
ATOM 640 N N . SER A 1 76 ? -4.171 -5.056 12.513 1.00 90.56 76 SER A N 1
ATOM 641 C CA . SER A 1 76 ? -3.331 -4.566 11.418 1.00 90.56 76 SER A CA 1
ATOM 642 C C . SER A 1 76 ? -3.889 -4.986 10.058 1.00 90.56 76 SER A C 1
ATOM 644 O O . SER A 1 76 ? -4.432 -6.087 9.894 1.00 90.56 76 SER A O 1
ATOM 646 N N . ILE A 1 77 ? -3.735 -4.098 9.081 1.00 91.94 77 ILE A N 1
ATOM 647 C CA . ILE A 1 77 ? -4.188 -4.298 7.710 1.00 91.94 77 ILE A CA 1
ATOM 648 C C . ILE A 1 77 ? -2.977 -4.612 6.841 1.00 91.94 77 ILE A C 1
ATOM 650 O O . ILE A 1 77 ? -1.984 -3.885 6.834 1.00 91.94 77 ILE A O 1
ATOM 654 N N . ILE A 1 78 ? -3.083 -5.698 6.085 1.00 91.81 78 ILE A N 1
ATOM 655 C CA . ILE A 1 78 ? -2.100 -6.103 5.086 1.00 91.81 78 ILE A CA 1
ATOM 656 C C . ILE A 1 78 ? -2.729 -5.861 3.719 1.00 91.81 78 ILE A C 1
ATOM 658 O O . ILE A 1 78 ? -3.753 -6.465 3.398 1.00 91.81 78 ILE A O 1
ATOM 662 N N . ILE A 1 79 ? -2.120 -4.963 2.943 1.00 91.62 79 ILE A N 1
ATOM 663 C CA . ILE A 1 79 ? -2.533 -4.686 1.566 1.00 91.62 79 ILE A CA 1
ATOM 664 C C . ILE A 1 79 ? -1.803 -5.648 0.635 1.00 91.62 79 ILE A C 1
ATOM 666 O O . ILE A 1 79 ? -0.569 -5.681 0.635 1.00 91.62 79 ILE A O 1
ATOM 670 N N . VAL A 1 80 ? -2.569 -6.402 -0.145 1.00 90.06 80 VAL A N 1
ATOM 671 C CA . VAL A 1 80 ? -2.075 -7.327 -1.173 1.00 90.06 80 VAL A CA 1
ATOM 672 C C . VAL A 1 80 ? -2.568 -6.889 -2.554 1.00 90.06 80 VAL A C 1
ATOM 674 O O . VAL A 1 80 ? -3.403 -5.986 -2.642 1.00 90.06 80 VAL A O 1
ATOM 677 N N . ASP A 1 81 ? -1.991 -7.478 -3.606 1.00 77.94 81 ASP A N 1
ATOM 678 C CA . ASP A 1 81 ? -2.517 -7.338 -4.973 1.00 77.94 81 ASP A CA 1
ATOM 679 C C . ASP A 1 81 ? -3.929 -7.940 -5.088 1.00 77.94 81 ASP A C 1
ATOM 681 O O . ASP A 1 81 ? -4.205 -8.961 -4.411 1.00 77.94 81 ASP A O 1
#

Sequence (81 aa):
MIISEFTPDKIESLPTDIQKLVWRALFYKSQVTMYEREYALRKDDKIFEKLNKYREAFKNMQEILNKKCKSKGLESIIIVD

Secondary structure (DSSP, 8-state):
-EE-TT-HH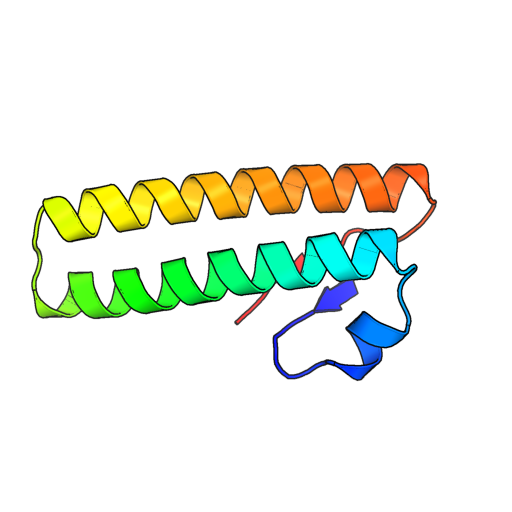HHHTS-HHHHHHHHHHHHHHHHHHHHHHHHHHH--HHHHHHHHHHHHHHHHHHHHHHHHHHHTTPPP-EE--

Foldseek 3Di:
DEDEPVPVVVLVPDDPVLSVLLVVLNVLVVQLVVLVVVCVVPVDPVSVVSNVVSVVVNVVSQVVSQVVCVVVVHHRYDYDD

Radius of gyration: 13.9 Å; chains: 1; bounding box: 34×16×39 Å